Protein AF-A0ABD0RBY4-F1 (afdb_monomer_lite)

Secondary structure (DSSP, 8-state):
-HHHHHHHHHHHHHTT-HHHHHHHHHHHHHH-TT-HHHHHHHHHHHHHHHHTT-S----

Organism: Cirrhinus mrigala (NCBI:txid683832)

pLDDT: mean 94.61, std 11.19, range [37.78, 98.81]

Structure (mmCIF, N/CA/C/O backbone):
data_AF-A0ABD0RBY4-F1
#
_entry.id   AF-A0ABD0RBY4-F1
#
loop_
_atom_site.group_PDB
_atom_site.id
_atom_site.type_symbol
_atom_site.label_atom_id
_atom_site.label_alt_id
_atom_site.label_comp_id
_atom_site.label_asym_id
_atom_site.label_entity_id
_atom_site.label_seq_id
_atom_site.pdbx_PDB_ins_code
_atom_site.Cartn_x
_atom_site.Cartn_y
_atom_site.Cartn_z
_atom_site.occupancy
_atom_site.B_iso_or_equiv
_atom_site.auth_seq_id
_atom_site.auth_comp_id
_atom_site.auth_asym_id
_atom_site.auth_atom_id
_atom_site.pdbx_PDB_model_num
ATOM 1 N N . HIS A 1 1 ? 1.028 3.623 -15.086 1.00 87.75 1 HIS A N 1
ATOM 2 C CA . HIS A 1 1 ? 2.338 3.065 -14.690 1.00 87.75 1 HIS A CA 1
ATOM 3 C C . HIS A 1 1 ? 2.199 2.373 -13.331 1.00 87.75 1 HIS A C 1
ATOM 5 O O . HIS A 1 1 ? 1.721 3.038 -12.414 1.00 87.75 1 HIS A O 1
ATOM 11 N N . PRO A 1 2 ? 2.586 1.093 -13.169 1.00 92.25 2 PRO A N 1
ATOM 12 C CA . PRO A 1 2 ? 2.426 0.345 -11.910 1.00 92.25 2 PRO A CA 1
ATOM 13 C C . PRO A 1 2 ? 3.046 1.058 -10.700 1.00 92.25 2 PRO A C 1
ATOM 15 O O . PRO A 1 2 ? 2.384 1.230 -9.683 1.00 92.25 2 PRO A O 1
ATOM 18 N N . ALA A 1 3 ? 4.256 1.612 -10.851 1.00 95.81 3 ALA A N 1
ATOM 19 C CA . ALA A 1 3 ? 4.913 2.346 -9.764 1.00 95.81 3 ALA A CA 1
ATOM 20 C C . ALA A 1 3 ? 4.166 3.623 -9.325 1.00 95.81 3 ALA A C 1
ATOM 22 O O . ALA A 1 3 ? 4.250 4.004 -8.164 1.00 95.81 3 ALA A O 1
ATOM 23 N N . ALA A 1 4 ? 3.405 4.278 -10.214 1.00 97.88 4 ALA A N 1
ATOM 24 C CA . ALA A 1 4 ? 2.620 5.454 -9.830 1.00 97.88 4 ALA A CA 1
ATOM 25 C C . ALA A 1 4 ? 1.420 5.060 -8.954 1.00 97.88 4 ALA A C 1
ATOM 27 O O . ALA A 1 4 ? 1.136 5.732 -7.967 1.00 97.88 4 ALA A O 1
ATOM 28 N N . LEU A 1 5 ? 0.767 3.937 -9.276 1.00 98.25 5 LEU A N 1
ATOM 29 C CA . LEU A 1 5 ? -0.298 3.354 -8.455 1.00 98.25 5 LEU A CA 1
ATOM 30 C C . LEU A 1 5 ? 0.245 2.899 -7.096 1.00 98.25 5 LEU A C 1
ATOM 32 O O . LEU A 1 5 ? -0.347 3.210 -6.069 1.00 98.25 5 LEU A O 1
ATOM 36 N N . MET A 1 6 ? 1.409 2.241 -7.074 1.00 98.19 6 MET A N 1
ATOM 37 C CA . MET A 1 6 ? 2.090 1.873 -5.830 1.00 98.19 6 MET A CA 1
ATOM 38 C C . MET A 1 6 ? 2.398 3.106 -4.965 1.00 98.19 6 MET A C 1
ATOM 40 O O . MET A 1 6 ? 2.078 3.114 -3.776 1.00 98.19 6 MET A O 1
ATOM 44 N N . ASN A 1 7 ? 2.989 4.155 -5.543 1.00 98.50 7 ASN A N 1
ATOM 45 C CA . ASN A 1 7 ? 3.339 5.377 -4.812 1.00 98.50 7 ASN A CA 1
ATOM 46 C C . ASN A 1 7 ? 2.097 6.093 -4.273 1.00 98.50 7 ASN A C 1
ATOM 48 O O . ASN A 1 7 ? 2.078 6.506 -3.114 1.00 98.50 7 ASN A O 1
ATOM 52 N N . LEU A 1 8 ? 1.039 6.199 -5.081 1.00 98.50 8 LEU A N 1
ATOM 53 C CA . LEU A 1 8 ? -0.228 6.773 -4.637 1.00 98.50 8 LEU A CA 1
ATOM 54 C C . LEU A 1 8 ? -0.848 5.938 -3.509 1.00 98.50 8 LEU A C 1
ATOM 56 O O . LEU A 1 8 ? -1.267 6.500 -2.501 1.00 98.50 8 LEU A O 1
ATOM 60 N N . GLY A 1 9 ? -0.836 4.608 -3.631 1.00 98.62 9 GLY A N 1
ATOM 61 C CA . GLY A 1 9 ? -1.260 3.695 -2.570 1.00 98.62 9 GLY A CA 1
ATOM 62 C C . GLY A 1 9 ? -0.495 3.923 -1.264 1.00 98.62 9 GLY A C 1
ATOM 63 O O . GLY A 1 9 ? -1.109 3.975 -0.204 1.00 98.62 9 GLY A O 1
ATOM 64 N N . ALA A 1 10 ? 0.820 4.160 -1.331 1.00 98.62 10 ALA A N 1
ATOM 65 C CA . ALA A 1 10 ? 1.644 4.478 -0.161 1.00 98.62 10 ALA A CA 1
ATOM 66 C C . ALA A 1 10 ? 1.271 5.807 0.494 1.00 98.62 10 ALA A C 1
ATOM 68 O O . ALA A 1 10 ? 1.122 5.862 1.712 1.00 98.62 10 ALA A O 1
ATOM 69 N N . ILE A 1 11 ? 1.045 6.856 -0.294 1.00 98.75 11 ILE A N 1
ATOM 70 C CA . ILE A 1 11 ? 0.608 8.156 0.233 1.00 98.75 11 ILE A CA 1
ATOM 71 C C . ILE A 1 11 ? -0.778 8.038 0.884 1.00 98.75 11 ILE A C 1
ATOM 73 O O . ILE A 1 11 ? -1.006 8.566 1.970 1.00 98.75 11 ILE A O 1
ATOM 77 N N . LEU A 1 12 ? -1.706 7.316 0.254 1.00 98.81 12 LEU A N 1
ATOM 78 C CA . LEU A 1 12 ? -3.046 7.078 0.796 1.00 98.81 12 LEU A CA 1
ATOM 79 C C . LEU A 1 12 ? -3.002 6.256 2.088 1.00 98.81 12 LEU A C 1
ATOM 81 O O . LEU A 1 12 ? -3.695 6.597 3.045 1.00 98.81 12 LEU A O 1
ATOM 85 N N . HIS A 1 13 ? -2.154 5.226 2.139 1.00 98.31 13 HIS A N 1
ATOM 86 C CA . HIS A 1 13 ? -1.931 4.405 3.326 1.00 98.31 13 HIS A CA 1
ATOM 87 C C . HIS A 1 13 ? -1.422 5.261 4.493 1.00 98.31 13 HIS A C 1
ATOM 89 O O . HIS A 1 13 ? -1.993 5.203 5.581 1.00 98.31 13 HIS A O 1
ATOM 95 N N . LEU A 1 14 ? -0.421 6.115 4.258 1.00 98.12 14 LEU A N 1
ATOM 96 C CA . LEU A 1 14 ? 0.097 7.045 5.269 1.00 98.12 14 LEU A CA 1
ATOM 97 C C . LEU A 1 14 ? -0.964 8.045 5.753 1.00 98.12 14 LEU A C 1
ATOM 99 O O . LEU A 1 14 ? -0.977 8.405 6.925 1.00 98.12 14 LEU A O 1
ATOM 103 N N . ASN A 1 15 ? -1.890 8.437 4.878 1.00 98.31 15 ASN A N 1
ATOM 104 C CA . ASN A 1 15 ? -2.996 9.339 5.203 1.00 98.31 15 ASN A CA 1
ATOM 105 C C . ASN A 1 15 ? -4.217 8.634 5.827 1.00 98.31 15 ASN A C 1
ATOM 107 O O . ASN A 1 15 ? -5.267 9.258 5.974 1.00 98.31 15 ASN A O 1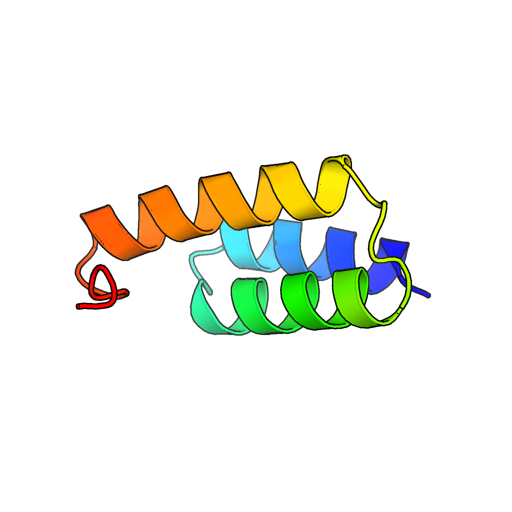
ATOM 111 N N . GLY A 1 16 ? -4.133 7.336 6.144 1.00 97.50 16 GLY A N 1
ATOM 112 C CA . GLY A 1 16 ? -5.241 6.571 6.728 1.00 97.50 16 GLY A CA 1
ATOM 113 C C . GLY A 1 16 ? -6.392 6.266 5.761 1.00 97.50 16 GLY A C 1
ATOM 114 O O . GLY A 1 16 ? -7.414 5.719 6.169 1.00 97.50 16 GLY A O 1
ATOM 115 N N . LYS A 1 17 ? -6.236 6.565 4.467 1.00 98.50 17 LYS A N 1
ATOM 116 C CA . LYS A 1 17 ? -7.210 6.262 3.406 1.00 98.50 17 LYS A CA 1
ATOM 117 C C . LYS A 1 17 ? -7.054 4.814 2.945 1.00 98.50 17 LYS A C 1
ATOM 119 O O . LYS A 1 17 ? -6.587 4.528 1.842 1.00 98.50 17 LYS A O 1
ATOM 124 N N . LEU A 1 18 ? -7.348 3.884 3.857 1.00 98.25 18 LEU A N 1
ATOM 125 C CA . LEU A 1 18 ? -6.914 2.490 3.736 1.00 98.25 18 LEU A CA 1
ATOM 126 C C . LEU A 1 18 ? -7.582 1.744 2.572 1.00 98.25 18 LEU A C 1
ATOM 128 O O . LEU A 1 18 ? -6.919 0.973 1.885 1.00 98.25 18 LEU A O 1
ATOM 132 N N . LYS A 1 19 ? -8.869 1.998 2.308 1.00 98.00 19 LYS A N 1
ATOM 133 C CA . LYS A 1 19 ? -9.593 1.353 1.198 1.00 98.00 19 LYS A CA 1
ATOM 134 C C . LYS A 1 19 ? -9.093 1.841 -0.162 1.00 98.00 19 LYS A C 1
ATOM 136 O O . LYS A 1 19 ? -8.900 1.041 -1.076 1.00 98.00 19 LYS A O 1
ATOM 141 N N . GLU A 1 20 ? -8.837 3.142 -0.307 1.00 98.50 20 GLU A N 1
ATOM 142 C CA . GLU A 1 20 ? -8.258 3.675 -1.541 1.00 98.50 20 GLU A CA 1
ATOM 143 C C . GLU A 1 20 ? -6.815 3.195 -1.739 1.00 98.50 20 GLU A C 1
ATOM 145 O O . GLU A 1 20 ? -6.421 2.898 -2.870 1.00 98.50 20 GLU A O 1
ATOM 150 N N . ALA A 1 21 ? -6.038 3.070 -0.659 1.00 98.69 21 ALA A N 1
ATOM 151 C CA . ALA A 1 21 ? -4.702 2.486 -0.709 1.00 98.69 21 ALA A CA 1
ATOM 152 C C . ALA A 1 21 ? -4.735 1.032 -1.208 1.00 98.69 21 ALA A C 1
ATOM 154 O O . ALA A 1 21 ? -3.973 0.679 -2.109 1.00 98.69 21 ALA A O 1
ATOM 155 N N . GLU A 1 22 ? -5.656 0.215 -0.687 1.00 98.44 22 GLU A N 1
ATOM 156 C CA . GLU A 1 22 ? -5.827 -1.190 -1.079 1.00 98.44 22 GLU A CA 1
ATOM 157 C C . GLU A 1 22 ? -6.127 -1.309 -2.575 1.00 98.44 22 GLU A C 1
ATOM 159 O O . GLU A 1 22 ? -5.443 -2.042 -3.288 1.00 98.44 22 GLU A O 1
ATOM 164 N N . SER A 1 23 ? -7.087 -0.523 -3.070 1.00 98.50 23 SER A N 1
ATOM 165 C CA . SER A 1 23 ? -7.453 -0.504 -4.490 1.00 98.50 23 SER A CA 1
ATOM 166 C C . SER A 1 23 ? -6.263 -0.152 -5.394 1.00 98.50 23 SER A C 1
ATOM 168 O O . SER A 1 23 ? -6.019 -0.819 -6.403 1.00 98.50 23 SER A O 1
ATOM 170 N N . ASN A 1 24 ? -5.461 0.846 -5.007 1.00 98.75 24 ASN A N 1
ATOM 171 C CA . ASN A 1 24 ? -4.280 1.253 -5.770 1.00 98.75 24 ASN A CA 1
ATOM 172 C C . ASN A 1 24 ? -3.188 0.176 -5.785 1.00 98.75 24 ASN A C 1
ATOM 174 O O . ASN A 1 24 ? -2.632 -0.111 -6.847 1.00 98.75 24 ASN A O 1
ATOM 178 N N . TYR A 1 25 ? -2.904 -0.456 -4.645 1.00 98.62 25 TYR A N 1
ATOM 179 C CA . TYR A 1 25 ? -1.939 -1.554 -4.585 1.00 98.62 25 TYR A CA 1
ATOM 180 C C . TYR A 1 25 ? -2.401 -2.775 -5.382 1.00 98.62 25 TYR A C 1
ATOM 182 O O . TYR A 1 25 ? -1.616 -3.333 -6.146 1.00 98.62 25 TYR A O 1
ATOM 190 N N . LEU A 1 26 ? -3.676 -3.160 -5.280 1.00 98.50 26 LEU A N 1
ATOM 191 C CA . LEU A 1 26 ? -4.234 -4.254 -6.076 1.00 98.50 26 LEU A CA 1
ATOM 192 C C . LEU A 1 26 ? -4.145 -3.952 -7.574 1.00 98.50 26 LEU A C 1
ATOM 194 O O . LEU A 1 26 ? -3.757 -4.820 -8.353 1.00 98.50 26 LEU A O 1
ATOM 198 N N . ARG A 1 27 ? -4.425 -2.712 -7.994 1.00 98.44 27 ARG A N 1
ATOM 199 C CA . ARG A 1 27 ? -4.283 -2.305 -9.398 1.00 98.44 27 ARG A CA 1
ATOM 200 C C . ARG A 1 27 ? -2.826 -2.299 -9.861 1.00 98.44 27 ARG A C 1
ATOM 202 O O . ARG A 1 27 ? -2.560 -2.675 -11.000 1.00 98.44 27 ARG A O 1
ATOM 209 N N . ALA A 1 28 ? -1.884 -1.903 -9.005 1.00 98.62 28 ALA A N 1
ATOM 210 C CA . ALA A 1 28 ? -0.456 -2.007 -9.298 1.00 98.62 28 ALA A CA 1
ATOM 211 C C . ALA A 1 28 ? -0.038 -3.474 -9.510 1.00 98.62 28 ALA A C 1
ATOM 213 O O . ALA A 1 28 ? 0.612 -3.765 -10.514 1.00 98.62 28 ALA A O 1
ATOM 214 N N . LEU A 1 29 ? -0.495 -4.397 -8.655 1.00 98.50 29 LEU A N 1
ATOM 215 C CA . LEU A 1 29 ? -0.221 -5.837 -8.781 1.00 98.50 29 LEU A 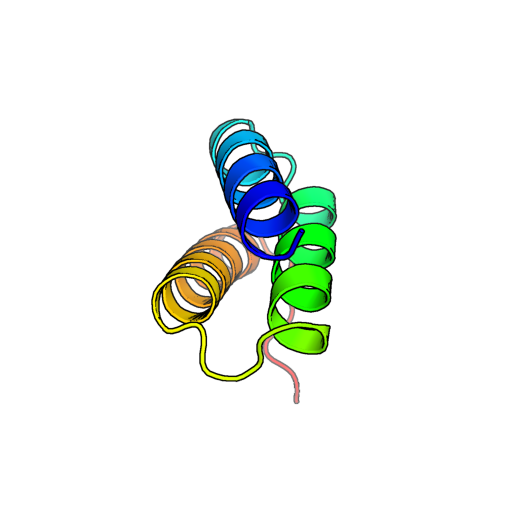CA 1
ATOM 216 C C . LEU A 1 29 ? -0.917 -6.487 -9.980 1.00 98.50 29 LEU A C 1
ATOM 218 O O . LEU A 1 29 ? -0.357 -7.393 -10.578 1.00 98.50 29 LEU A O 1
ATOM 222 N N . GLN A 1 30 ? -2.093 -6.011 -10.396 1.00 98.38 30 GLN A N 1
ATOM 223 C CA . GLN A 1 30 ? -2.716 -6.468 -11.648 1.00 98.38 30 GLN A CA 1
ATOM 224 C C . GLN A 1 30 ? -1.840 -6.171 -12.873 1.00 98.38 30 GLN A C 1
ATOM 226 O O . GLN A 1 30 ? -1.860 -6.930 -13.837 1.00 98.38 30 GLN A O 1
ATOM 231 N N . LEU A 1 31 ? -1.089 -5.064 -12.851 1.00 98.06 31 LEU A N 1
ATOM 232 C CA . LEU A 1 31 ? -0.204 -4.673 -13.950 1.00 98.06 31 LEU A CA 1
ATOM 233 C C . LEU A 1 31 ? 1.209 -5.254 -13.814 1.00 98.06 31 LEU A C 1
ATOM 235 O O . LEU A 1 31 ? 1.877 -5.463 -14.823 1.00 98.06 31 LEU A O 1
ATOM 239 N N . LYS A 1 32 ? 1.676 -5.466 -12.581 1.00 98.06 32 LYS A N 1
ATOM 240 C CA . LYS A 1 32 ? 2.979 -6.056 -12.266 1.00 98.06 32 LYS A CA 1
ATOM 241 C C . LYS A 1 32 ? 2.851 -7.007 -11.060 1.00 98.06 32 LYS A C 1
ATOM 243 O O . LYS A 1 32 ? 3.090 -6.587 -9.926 1.00 98.06 32 LYS A O 1
ATOM 248 N N . PRO A 1 33 ? 2.451 -8.272 -11.283 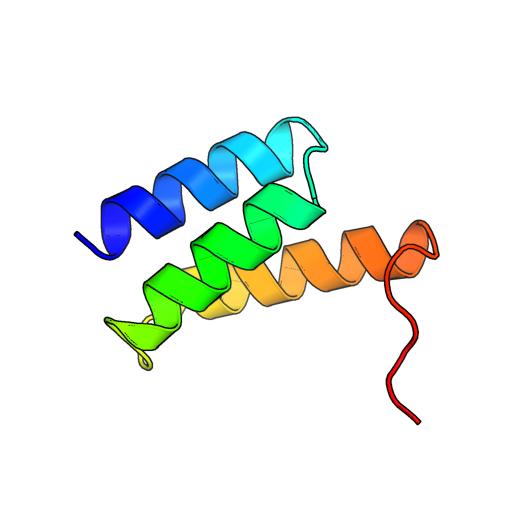1.00 98.12 33 PRO A N 1
ATOM 249 C CA . PRO A 1 33 ? 2.156 -9.213 -10.198 1.00 98.12 33 PRO A CA 1
ATOM 250 C C . PRO A 1 33 ? 3.361 -9.566 -9.322 1.00 98.12 33 PRO A C 1
ATOM 252 O O . PRO A 1 33 ? 3.191 -9.889 -8.150 1.00 98.12 33 PRO A O 1
ATOM 255 N N . ASP A 1 34 ? 4.571 -9.484 -9.873 1.00 97.50 34 ASP A N 1
ATOM 256 C CA . ASP A 1 34 ? 5.851 -9.815 -9.240 1.00 97.50 34 ASP A CA 1
ATOM 257 C C . ASP A 1 34 ? 6.495 -8.634 -8.487 1.00 97.50 34 ASP A C 1
ATOM 259 O O . ASP A 1 34 ? 7.629 -8.728 -8.017 1.00 97.50 34 ASP A O 1
ATOM 263 N N . ASP A 1 35 ? 5.792 -7.505 -8.349 1.00 98.19 35 ASP A N 1
ATOM 264 C CA . ASP A 1 35 ? 6.288 -6.352 -7.601 1.00 98.19 35 ASP A CA 1
ATOM 265 C C . ASP A 1 35 ? 6.275 -6.602 -6.084 1.00 98.19 35 ASP A C 1
ATOM 267 O O . ASP A 1 35 ? 5.313 -6.295 -5.373 1.00 98.19 35 ASP A O 1
ATOM 271 N N . LEU A 1 36 ? 7.396 -7.122 -5.583 1.00 98.25 36 LEU A N 1
ATOM 272 C CA . LEU A 1 36 ? 7.621 -7.416 -4.167 1.00 98.25 36 LEU A CA 1
ATOM 273 C C . LEU A 1 36 ? 7.424 -6.196 -3.253 1.00 98.25 36 LEU A C 1
ATOM 275 O O . LEU A 1 36 ? 6.995 -6.350 -2.106 1.00 98.25 36 LEU A O 1
ATOM 279 N N . ILE A 1 37 ? 7.701 -4.981 -3.741 1.00 98.19 37 ILE A N 1
ATOM 280 C CA . ILE A 1 37 ? 7.525 -3.753 -2.954 1.00 98.19 37 ILE A CA 1
ATOM 281 C C . ILE A 1 37 ? 6.032 -3.490 -2.763 1.00 98.19 37 ILE A C 1
ATOM 283 O O . ILE A 1 37 ? 5.576 -3.264 -1.638 1.00 98.19 37 ILE A O 1
ATOM 287 N N . THR A 1 38 ? 5.256 -3.577 -3.844 1.00 98.62 38 THR A N 1
ATOM 288 C CA . THR A 1 38 ? 3.799 -3.424 -3.782 1.00 98.62 38 THR A CA 1
ATOM 289 C C . THR A 1 38 ? 3.157 -4.512 -2.913 1.00 98.62 38 THR A C 1
ATOM 291 O O . THR A 1 38 ? 2.309 -4.192 -2.078 1.00 98.62 38 THR A O 1
ATOM 294 N N . GLN A 1 39 ? 3.595 -5.772 -3.023 1.00 98.69 39 GLN A N 1
ATOM 295 C CA . GLN A 1 39 ? 3.109 -6.867 -2.169 1.00 98.69 39 GLN A CA 1
ATOM 296 C C . GLN A 1 39 ? 3.389 -6.606 -0.678 1.00 98.69 39 GLN A C 1
ATOM 298 O O . GLN A 1 39 ? 2.492 -6.743 0.155 1.00 98.69 39 GLN A O 1
ATOM 303 N N . SER A 1 40 ? 4.609 -6.174 -0.332 1.00 98.56 40 SER A N 1
ATOM 304 C CA . SER A 1 40 ? 4.979 -5.829 1.049 1.00 98.56 40 SER A CA 1
ATOM 305 C C . SER A 1 40 ? 4.127 -4.684 1.604 1.00 98.56 40 SER A C 1
ATOM 307 O O . SER A 1 40 ? 3.647 -4.744 2.739 1.00 98.56 40 SER A O 1
ATOM 309 N N . ASN A 1 41 ? 3.893 -3.650 0.795 1.00 98.56 41 ASN A N 1
ATOM 310 C CA . ASN A 1 41 ? 3.068 -2.512 1.181 1.00 98.56 41 ASN A CA 1
ATOM 311 C C . ASN A 1 41 ? 1.602 -2.900 1.403 1.00 98.56 41 ASN A C 1
ATOM 313 O O . ASN A 1 41 ? 1.005 -2.475 2.395 1.00 98.56 41 ASN A O 1
ATOM 317 N N . LEU A 1 42 ? 1.046 -3.743 0.532 1.00 98.44 42 LEU A N 1
ATOM 318 C CA . LEU A 1 42 ? -0.308 -4.270 0.673 1.00 98.44 42 LEU A CA 1
ATOM 319 C C . LEU A 1 42 ? -0.449 -5.139 1.931 1.00 98.44 42 LEU A C 1
ATOM 321 O O . LEU A 1 42 ? -1.415 -4.993 2.674 1.00 98.44 42 LEU A O 1
ATOM 325 N N . HIS A 1 43 ? 0.545 -5.977 2.235 1.00 98.44 43 HIS A N 1
ATOM 326 C CA . HIS A 1 43 ? 0.554 -6.772 3.463 1.00 98.44 43 HIS A CA 1
ATOM 327 C C . HIS A 1 43 ? 0.564 -5.885 4.722 1.00 98.44 43 HIS A C 1
ATOM 329 O O . HIS A 1 43 ? -0.219 -6.100 5.648 1.00 98.44 43 HIS A O 1
ATOM 335 N N . LYS A 1 44 ? 1.406 -4.842 4.752 1.00 98.38 44 LYS A N 1
ATOM 336 C CA . LYS A 1 44 ? 1.423 -3.863 5.855 1.00 98.38 44 LYS A CA 1
ATOM 337 C C . LYS A 1 44 ? 0.077 -3.156 6.002 1.00 98.38 44 LYS A C 1
ATOM 339 O O . LYS A 1 44 ? -0.417 -3.036 7.121 1.00 98.38 44 LYS A O 1
ATOM 344 N N . LEU A 1 45 ? -0.517 -2.729 4.888 1.00 98.31 45 LEU A N 1
ATOM 345 C CA . LEU A 1 45 ? -1.833 -2.094 4.866 1.00 98.31 45 LEU A CA 1
ATOM 346 C C . LEU A 1 45 ? -2.900 -3.007 5.474 1.00 98.31 45 LEU A C 1
ATOM 348 O O . LEU A 1 45 ? -3.673 -2.580 6.328 1.00 98.31 45 LEU A O 1
ATOM 352 N N . TRP A 1 46 ? -2.915 -4.278 5.086 1.00 97.88 46 TRP A N 1
ATOM 353 C CA . TRP A 1 46 ? -3.874 -5.246 5.604 1.00 97.88 46 TRP A CA 1
ATOM 354 C C . TRP A 1 46 ? -3.742 -5.487 7.104 1.00 97.88 46 TRP A C 1
ATOM 356 O O . TRP A 1 46 ? -4.764 -5.583 7.780 1.00 97.88 46 TRP A O 1
ATOM 366 N N . ASN A 1 47 ? -2.521 -5.495 7.643 1.00 97.31 47 ASN A N 1
ATOM 367 C CA . ASN A 1 47 ? -2.306 -5.566 9.089 1.00 97.31 47 ASN A CA 1
ATOM 368 C C . ASN A 1 47 ? -2.901 -4.347 9.813 1.00 97.31 47 ASN A C 1
ATOM 370 O O . ASN A 1 47 ? -3.466 -4.490 10.898 1.00 97.31 47 ASN A O 1
ATOM 374 N N . VAL A 1 48 ? -2.809 -3.150 9.222 1.00 97.12 48 VAL A N 1
ATOM 375 C CA . VAL A 1 48 ? -3.448 -1.942 9.773 1.00 97.12 48 VAL A CA 1
ATOM 376 C C . VAL A 1 48 ? -4.971 -2.061 9.704 1.00 97.12 48 VAL A C 1
ATOM 378 O O . VAL A 1 48 ? -5.643 -1.835 10.708 1.00 97.12 48 VAL A O 1
ATOM 381 N N . MET A 1 49 ? -5.523 -2.477 8.562 1.00 97.25 49 MET A N 1
ATOM 382 C CA . MET A 1 49 ? -6.971 -2.640 8.392 1.00 97.25 49 MET A CA 1
ATOM 383 C C . MET A 1 49 ? -7.555 -3.685 9.347 1.00 97.25 49 MET A C 1
ATOM 385 O O . MET A 1 49 ? -8.615 -3.449 9.918 1.00 97.25 49 MET A O 1
ATOM 389 N N . GLN A 1 50 ? -6.865 -4.807 9.566 1.00 96.69 50 GLN A N 1
ATOM 390 C CA . GLN A 1 50 ? -7.297 -5.841 10.508 1.00 96.69 50 GLN A CA 1
ATOM 391 C C . GLN A 1 50 ? -7.329 -5.311 11.946 1.00 96.69 50 GLN A C 1
ATOM 393 O O . GLN A 1 50 ? -8.322 -5.497 12.643 1.00 96.69 50 GLN A O 1
ATOM 398 N N . LYS A 1 51 ? -6.284 -4.591 12.379 1.00 95.50 51 LYS A N 1
ATOM 399 C CA . LYS A 1 51 ? -6.244 -3.955 13.709 1.00 95.50 51 LYS A CA 1
ATOM 400 C C . LYS A 1 51 ? -7.365 -2.933 13.912 1.00 95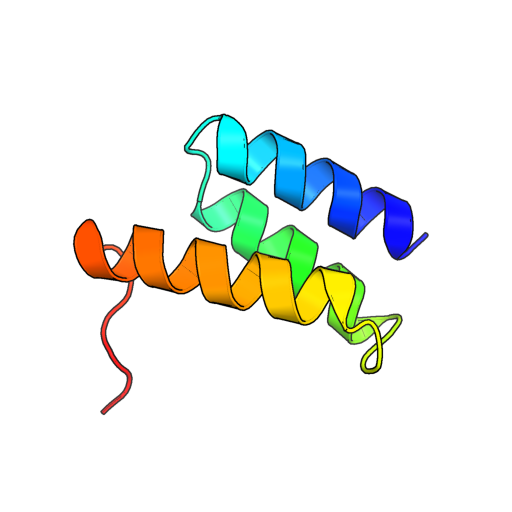.50 51 LYS A C 1
ATOM 402 O O . LYS A 1 51 ? -7.786 -2.720 15.042 1.00 95.50 51 LYS A O 1
ATOM 407 N N . GLN A 1 52 ? -7.839 -2.316 12.832 1.00 95.06 52 GLN A N 1
ATOM 408 C CA . GLN A 1 52 ? -8.959 -1.372 12.843 1.00 95.06 52 GLN A CA 1
ATOM 409 C C . GLN A 1 52 ? -10.324 -2.041 12.600 1.00 95.06 52 GLN A C 1
ATOM 411 O O . GLN A 1 52 ? -11.327 -1.343 12.490 1.00 95.06 52 GLN A O 1
ATOM 416 N N . GLY A 1 53 ? -10.388 -3.373 12.472 1.00 95.06 53 GLY A N 1
ATOM 417 C CA . GLY A 1 53 ? -11.629 -4.099 12.173 1.00 95.06 53 GLY A CA 1
ATOM 418 C C . GLY A 1 53 ? -12.203 -3.823 10.776 1.00 95.06 53 GLY A C 1
ATOM 419 O O . GLY A 1 53 ? -13.336 -4.193 10.488 1.00 95.06 53 GLY A O 1
ATOM 420 N N . LEU A 1 54 ? -11.434 -3.183 9.891 1.00 91.50 54 LEU A N 1
ATOM 421 C CA . LEU A 1 54 ? -11.840 -2.812 8.529 1.00 91.50 54 LEU A CA 1
ATOM 422 C C . LEU A 1 54 ? -11.661 -3.945 7.517 1.00 91.50 54 LEU A C 1
ATOM 424 O O . LEU A 1 54 ? -12.106 -3.830 6.375 1.00 91.50 54 LEU A O 1
ATOM 428 N N . ARG A 1 55 ? -10.994 -5.026 7.922 1.00 86.81 55 ARG A N 1
ATOM 429 C CA . ARG A 1 55 ? -10.814 -6.229 7.120 1.00 86.81 55 ARG A CA 1
ATOM 430 C C . ARG A 1 55 ? -11.088 -7.441 7.994 1.00 86.81 55 ARG A C 1
ATOM 432 O O . ARG A 1 55 ? -10.364 -7.680 8.957 1.00 86.81 55 ARG A O 1
ATOM 43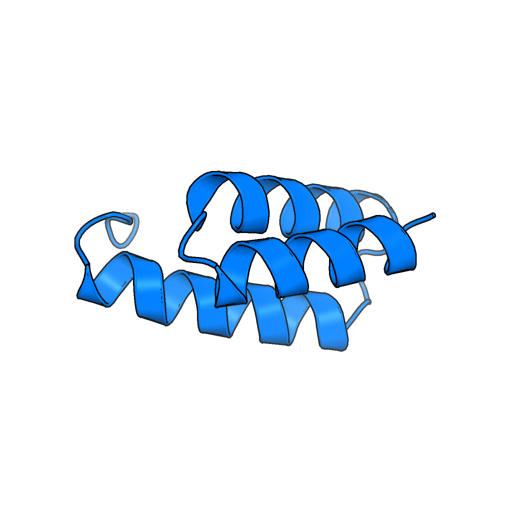9 N N . ALA A 1 56 ? -12.133 -8.187 7.652 1.00 75.00 56 ALA A N 1
ATOM 440 C CA . ALA A 1 56 ? -12.344 -9.506 8.221 1.00 75.00 56 ALA A CA 1
ATOM 441 C C . ALA A 1 56 ? -11.261 -10.439 7.669 1.00 75.00 56 ALA A C 1
ATOM 443 O O . ALA A 1 56 ? -10.993 -10.444 6.464 1.00 75.00 56 ALA A O 1
ATOM 444 N N . SER A 1 57 ? -10.621 -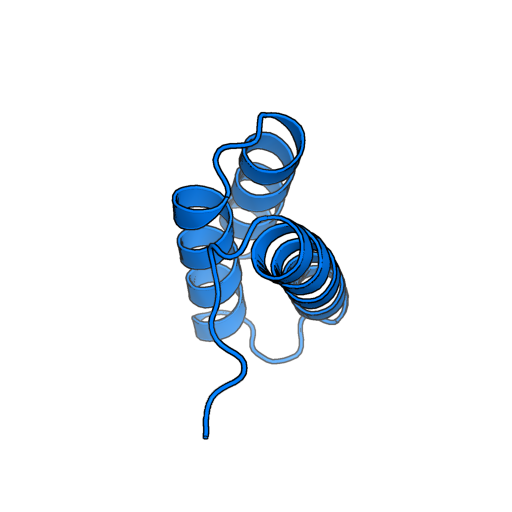11.208 8.547 1.00 57.03 57 SER A N 1
ATOM 445 C CA . SER A 1 57 ? -9.886 -12.399 8.135 1.00 57.03 57 SER A CA 1
ATOM 446 C C . SER A 1 57 ? -10.878 -13.257 7.352 1.00 57.03 57 SER A C 1
ATOM 448 O O . SER A 1 57 ? -11.890 -13.658 7.921 1.00 57.03 57 SER A O 1
ATOM 450 N N . GLY A 1 58 ? -10.663 -13.425 6.045 1.00 54.62 58 GLY A N 1
ATOM 451 C CA . GLY A 1 58 ? -11.540 -14.260 5.229 1.00 54.62 58 GLY A CA 1
ATOM 452 C C . GLY A 1 58 ? -11.628 -15.647 5.860 1.00 54.62 58 GLY A C 1
ATOM 453 O O . GLY A 1 58 ? -10.593 -16.278 6.064 1.00 54.62 58 GLY A O 1
ATOM 454 N N . THR A 1 59 ? -12.843 -16.042 6.239 1.00 37.78 59 THR A N 1
ATOM 455 C CA . THR A 1 59 ? -13.227 -17.430 6.521 1.00 37.78 59 THR A CA 1
ATOM 456 C C . THR A 1 59 ? -13.191 -18.246 5.244 1.00 37.78 59 THR A C 1
ATOM 458 O O . THR A 1 59 ? -13.664 -17.692 4.222 1.00 37.78 59 THR A O 1
#

Radius of gyration: 10.82 Å; chains: 1; bounding box: 21×27×28 Å

Sequence (59 aa):
HPAALMNLGAILHLNGKLKEAESNYLRALQLKPDDLITQSNLHKLWNVMQKQGLRASGT

InterPro domains:
  IPR011990 Tetratricopeptide-like helical domain superfamily [G3DSA:1.25.40.10] (1-53)
  IPR011990 Tetratricopeptide-like helical domain superfamily [SSF48452] (1-51)
  IPR019734 Tetratricopeptide repeat [PF00515] (3-35)
  IPR019734 Tetratricopeptide repeat [PS50005] (2-35)
  IPR019734 Tetratricopeptide repeat [SM00028] (2-35)
  IPR052384 O-mannosyl-transferase TMTC [PTHR44216] (2-55)

Foldseek 3Di:
DLVVLLVVLVVCLVVVVLVSSLVSLVVSCVVPVPPPSSVVSNVVSVVVCVVVVNDDPDD